Protein AF-A0A800DPK3-F1 (afdb_monomer_lite)

Foldseek 3Di:
DDDDPPLPAAEAEDEDDLVLVVCCVVVNVCVVVSVVVVVCAPPVNQDQDPSRHGYHYDYDPCSVVVVQLVVCVVVVPQAAEDPCQVSCPVGPRHYDYPVVVCVVDNDPPD

Sequence (110 aa):
MLSQHDTNNVVRRILIDVNIFMDVLERRAGWLESAAVVAFCEDGFTGVNHAGDVLHGFVSVLTPIIIYWLCAIACQADCIVTRNVGHFADSPVPAITPEDLLIEFGDRDL

pLDDT: mean 80.57, std 13.34, range [39.28, 95.5]

Radius of gyration: 20.57 Å; chains: 1; bounding box: 45×35×72 Å

Secondary structure (DSSP, 8-state):
--------PPEEEEEEPHHHHHHHHHT-TTHHHHHHHHHHHHTS--EEPTT-PEEEEEE-THHHHHHHHHHHHHTT-S-EE-S-GGGGTT-SS-EE-HHHHHHHHS-TT-

Structure (mmCIF, N/CA/C/O backbone):
data_AF-A0A800DPK3-F1
#
_entry.id   AF-A0A800DPK3-F1
#
loop_
_atom_site.group_PDB
_atom_site.id
_atom_site.type_symbol
_atom_site.label_atom_id
_atom_site.label_alt_id
_atom_site.label_comp_id
_atom_site.label_asym_id
_atom_site.label_entity_id
_atom_site.label_seq_id
_atom_site.pdbx_PDB_ins_code
_atom_site.Cartn_x
_atom_site.Cartn_y
_atom_site.Cartn_z
_atom_site.occupancy
_atom_site.B_iso_or_equiv
_atom_site.auth_seq_id
_atom_site.auth_comp_id
_atom_site.auth_asym_id
_atom_site.auth_atom_id
_atom_site.pdbx_PDB_model_num
ATOM 1 N N . MET A 1 1 ? 29.147 20.998 -39.380 1.00 44.41 1 MET A N 1
ATOM 2 C CA . MET A 1 1 ? 28.121 19.938 -39.368 1.00 44.41 1 MET A CA 1
ATOM 3 C C . MET A 1 1 ? 28.273 19.154 -38.073 1.00 44.41 1 MET A C 1
ATOM 5 O O . MET A 1 1 ? 29.051 18.219 -38.021 1.00 44.41 1 MET A O 1
ATOM 9 N N . LEU A 1 2 ? 27.601 19.609 -37.018 1.00 39.28 2 LEU A N 1
ATOM 10 C CA . LEU A 1 2 ? 27.289 18.833 -35.817 1.00 39.28 2 LEU A CA 1
ATOM 11 C C . LEU A 1 2 ? 25.860 19.259 -35.480 1.00 39.28 2 LEU A C 1
ATOM 13 O O . LEU A 1 2 ? 25.628 20.428 -35.171 1.00 39.28 2 LEU A O 1
ATOM 17 N N . SER A 1 3 ? 24.895 18.374 -35.726 1.00 45.22 3 SER A N 1
ATOM 18 C CA . SER A 1 3 ? 23.489 18.641 -35.440 1.00 45.22 3 SER A CA 1
ATOM 19 C C . SER A 1 3 ? 23.327 18.797 -33.936 1.00 45.22 3 SER A C 1
ATOM 21 O O . SER A 1 3 ? 23.735 17.920 -33.177 1.00 45.22 3 SER A O 1
ATOM 23 N N . GLN A 1 4 ? 22.731 19.909 -33.517 1.00 46.53 4 GLN A N 1
ATOM 24 C CA . GLN A 1 4 ? 22.199 20.039 -32.171 1.00 46.53 4 GLN A CA 1
ATOM 25 C C . GLN A 1 4 ? 21.143 18.941 -32.019 1.00 46.53 4 GLN A C 1
ATOM 27 O O . GLN A 1 4 ? 20.105 18.986 -32.678 1.00 46.53 4 GLN A O 1
ATOM 32 N N . HIS A 1 5 ? 21.454 17.898 -31.249 1.00 48.44 5 HIS A N 1
ATOM 33 C CA . HIS A 1 5 ? 20.435 16.970 -30.791 1.00 48.44 5 HIS A CA 1
ATOM 34 C C . HIS A 1 5 ? 19.551 17.762 -29.839 1.00 48.44 5 HIS A C 1
ATOM 36 O O . HIS A 1 5 ? 19.938 18.042 -28.709 1.00 48.44 5 HIS A O 1
ATOM 42 N N . ASP A 1 6 ? 18.393 18.167 -30.337 1.00 53.00 6 ASP A N 1
ATOM 43 C CA . ASP A 1 6 ? 17.292 18.664 -29.530 1.00 53.00 6 ASP A CA 1
ATOM 44 C C . ASP A 1 6 ? 16.795 17.477 -28.685 1.00 53.00 6 ASP A C 1
ATOM 46 O O . ASP A 1 6 ? 15.894 16.736 -29.079 1.00 53.00 6 ASP A O 1
ATOM 50 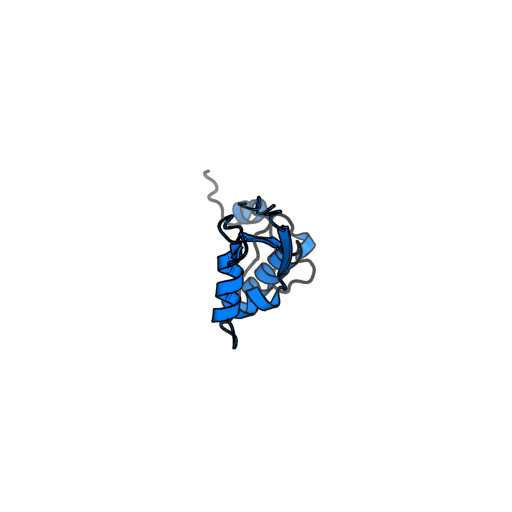N N . THR A 1 7 ? 17.481 17.180 -27.576 1.00 57.03 7 THR A N 1
ATOM 51 C CA . THR A 1 7 ? 17.074 16.137 -26.625 1.00 57.03 7 THR A CA 1
ATOM 52 C C . THR A 1 7 ? 15.915 16.684 -25.809 1.00 57.03 7 THR A C 1
ATOM 54 O O . THR A 1 7 ? 16.063 17.056 -24.643 1.00 57.03 7 THR A O 1
ATOM 57 N N . ASN A 1 8 ? 14.760 16.802 -26.455 1.00 61.66 8 ASN A N 1
ATOM 58 C CA . ASN A 1 8 ? 13.516 17.143 -25.792 1.00 61.66 8 ASN A CA 1
ATOM 59 C C . ASN A 1 8 ? 13.118 15.936 -24.941 1.00 61.66 8 ASN A C 1
ATOM 61 O O . ASN A 1 8 ? 12.498 14.990 -25.424 1.00 61.66 8 ASN A O 1
ATOM 65 N N . ASN A 1 9 ? 13.588 15.927 -23.698 1.00 68.00 9 ASN A N 1
ATOM 66 C CA . ASN A 1 9 ? 13.457 14.779 -22.822 1.00 68.00 9 ASN A CA 1
ATOM 67 C C . ASN A 1 9 ? 11.976 14.533 -22.512 1.00 68.00 9 ASN A C 1
ATOM 69 O O . ASN A 1 9 ? 11.309 15.414 -21.959 1.00 68.00 9 ASN A O 1
ATOM 73 N N . VAL A 1 10 ? 11.428 13.373 -22.890 1.00 80.38 10 VAL A N 1
ATOM 74 C CA . VAL A 1 10 ? 9.989 13.131 -22.740 1.00 80.38 10 VAL A CA 1
ATOM 75 C C . VAL A 1 10 ? 9.697 12.645 -21.327 1.00 80.38 10 VAL A C 1
ATOM 77 O O . VAL A 1 10 ? 10.248 11.649 -20.867 1.00 80.38 10 VAL A O 1
ATOM 80 N N . VAL A 1 11 ? 8.769 13.316 -20.641 1.00 82.06 11 VAL A N 1
ATOM 81 C CA . VAL A 1 11 ? 8.246 12.848 -19.351 1.00 82.06 11 VAL A CA 1
ATOM 82 C C . VAL A 1 11 ? 7.057 11.919 -19.587 1.00 82.06 11 VAL A C 1
ATOM 84 O O . VAL A 1 11 ? 6.015 12.332 -20.110 1.00 82.06 11 VAL A O 1
ATOM 87 N N . ARG A 1 12 ? 7.189 10.662 -19.166 1.00 84.25 12 ARG A N 1
ATOM 88 C CA . ARG A 1 12 ? 6.139 9.638 -19.182 1.00 84.25 12 ARG A CA 1
ATOM 89 C C . ARG A 1 12 ? 5.557 9.473 -17.781 1.00 84.25 12 ARG A C 1
ATOM 91 O O . ARG A 1 12 ? 6.270 9.537 -16.786 1.00 84.25 12 ARG A O 1
ATOM 98 N N . ARG A 1 13 ? 4.246 9.254 -17.700 1.00 85.12 13 ARG A N 1
ATOM 99 C CA . ARG A 1 13 ? 3.519 9.058 -16.439 1.00 85.12 13 ARG A CA 1
ATOM 100 C C . ARG A 1 13 ? 2.793 7.726 -16.492 1.00 85.12 13 ARG A C 1
ATOM 102 O O . ARG A 1 13 ? 2.074 7.485 -17.462 1.00 85.12 13 ARG A O 1
ATOM 109 N N . ILE A 1 14 ? 2.981 6.896 -15.474 1.00 86.06 14 ILE A N 1
ATOM 110 C CA . ILE A 1 14 ? 2.313 5.598 -15.350 1.00 86.06 14 ILE A CA 1
ATOM 111 C C . ILE A 1 14 ? 1.543 5.524 -14.037 1.00 86.06 14 ILE A C 1
ATOM 113 O O . ILE A 1 14 ? 1.964 6.071 -13.021 1.00 86.06 14 ILE A O 1
ATOM 117 N N . LEU A 1 15 ? 0.401 4.849 -14.082 1.00 86.94 15 LEU A N 1
ATOM 118 C CA . LEU A 1 15 ? -0.381 4.491 -12.906 1.00 86.94 15 LEU A CA 1
ATOM 119 C C . LEU A 1 15 ? -0.074 3.039 -12.564 1.00 86.94 15 LEU A C 1
ATOM 121 O O . LEU A 1 15 ? -0.187 2.168 -13.426 1.00 86.94 15 LEU A O 1
ATOM 125 N N . ILE A 1 16 ? 0.330 2.800 -11.323 1.00 87.62 16 ILE A N 1
ATOM 126 C CA . ILE A 1 16 ? 0.679 1.474 -10.825 1.00 87.62 16 ILE A CA 1
ATOM 127 C C . ILE A 1 16 ? -0.573 0.856 -10.204 1.00 87.62 16 ILE A C 1
ATOM 129 O O . ILE A 1 16 ? -1.168 1.419 -9.281 1.00 87.62 16 ILE A O 1
ATOM 133 N N . ASP A 1 17 ? -0.980 -0.293 -10.738 1.00 89.12 17 ASP A N 1
ATOM 134 C CA . ASP A 1 17 ? -2.110 -1.060 -10.219 1.00 89.12 17 ASP A CA 1
ATOM 135 C C . ASP A 1 17 ? -1.786 -1.670 -8.844 1.00 89.12 17 ASP A C 1
ATOM 137 O O . ASP A 1 17 ? -0.634 -1.980 -8.536 1.00 89.12 17 ASP A O 1
ATOM 141 N N . VAL A 1 18 ? -2.816 -1.890 -8.026 1.00 86.62 18 VAL A N 1
ATOM 142 C CA . VAL A 1 18 ? -2.689 -2.518 -6.705 1.00 86.62 18 VAL A CA 1
ATOM 143 C C . VAL A 1 18 ? -2.083 -3.917 -6.792 1.00 86.62 18 VAL A C 1
ATOM 145 O O . VAL A 1 18 ? -1.310 -4.295 -5.917 1.00 86.62 18 VAL A O 1
ATOM 148 N N . ASN A 1 19 ? -2.354 -4.663 -7.868 1.00 88.62 19 ASN A N 1
ATOM 149 C CA . ASN A 1 19 ? -1.830 -6.019 -8.034 1.00 88.62 19 ASN A CA 1
ATOM 150 C C . ASN A 1 19 ? -0.298 -6.075 -8.081 1.00 88.62 19 ASN A C 1
ATOM 152 O O . ASN A 1 19 ? 0.264 -7.030 -7.562 1.00 88.62 19 ASN A O 1
ATOM 156 N N . ILE A 1 20 ? 0.376 -5.035 -8.588 1.00 91.56 20 ILE A N 1
ATOM 157 C CA . ILE A 1 20 ? 1.846 -4.954 -8.578 1.00 91.56 20 ILE A CA 1
ATOM 158 C C . ILE A 1 20 ? 2.371 -4.959 -7.138 1.00 91.56 20 ILE A C 1
ATOM 160 O O . ILE A 1 20 ? 3.305 -5.686 -6.813 1.00 91.56 20 ILE A O 1
ATOM 164 N N . PHE A 1 21 ? 1.734 -4.204 -6.242 1.00 88.44 21 PHE A N 1
ATOM 165 C CA . PHE A 1 21 ? 2.091 -4.215 -4.823 1.00 88.44 21 PHE A CA 1
ATOM 166 C C . PHE A 1 21 ? 1.735 -5.549 -4.165 1.00 88.44 21 PHE A C 1
ATOM 168 O O . PHE A 1 21 ? 2.524 -6.071 -3.380 1.00 88.44 21 PHE A O 1
ATOM 175 N N . MET A 1 22 ? 0.582 -6.130 -4.511 1.00 87.19 22 MET A N 1
ATOM 176 C CA . MET A 1 22 ? 0.177 -7.430 -3.974 1.00 87.19 22 MET A CA 1
ATOM 177 C C . MET A 1 22 ? 1.124 -8.555 -4.386 1.00 87.19 22 MET A C 1
ATOM 179 O O . MET A 1 22 ? 1.414 -9.422 -3.566 1.00 87.19 22 MET A O 1
ATOM 183 N N . ASP A 1 23 ? 1.650 -8.534 -5.612 1.00 91.69 23 ASP A N 1
ATOM 184 C CA . ASP A 1 23 ? 2.642 -9.511 -6.053 1.00 91.69 23 ASP A CA 1
ATOM 185 C C . ASP A 1 23 ? 3.879 -9.474 -5.156 1.00 91.69 23 ASP A C 1
ATOM 187 O O . ASP A 1 23 ? 4.350 -10.528 -4.733 1.00 91.69 23 ASP A O 1
ATOM 191 N N . VAL A 1 24 ? 4.368 -8.274 -4.820 1.00 89.81 24 VAL A N 1
ATOM 192 C CA . VAL A 1 24 ? 5.528 -8.076 -3.936 1.00 89.81 24 VAL A CA 1
ATOM 193 C C . VAL A 1 24 ? 5.226 -8.534 -2.511 1.00 89.81 24 VAL A C 1
ATOM 195 O O . VAL A 1 24 ? 6.003 -9.300 -1.940 1.00 89.81 24 VAL A O 1
ATOM 198 N N . LEU A 1 25 ? 4.096 -8.097 -1.948 1.00 85.94 25 LEU A N 1
ATOM 199 C CA . LEU A 1 25 ? 3.710 -8.390 -0.564 1.00 85.94 25 LEU A CA 1
ATOM 200 C C . LEU A 1 25 ? 3.447 -9.884 -0.336 1.00 85.94 25 LEU A C 1
ATOM 202 O O . LEU A 1 25 ? 3.874 -10.440 0.675 1.00 85.94 25 LEU A O 1
ATOM 206 N N . GLU A 1 26 ? 2.780 -10.547 -1.281 1.00 85.94 26 GLU A N 1
ATOM 207 C CA . GLU A 1 26 ? 2.401 -11.962 -1.174 1.00 85.94 26 GLU A CA 1
ATOM 208 C C . GLU A 1 26 ? 3.375 -12.915 -1.885 1.00 85.94 26 GLU A C 1
ATOM 210 O O . GLU A 1 26 ? 3.195 -14.132 -1.838 1.00 85.94 26 GLU A O 1
ATOM 215 N N . ARG A 1 27 ? 4.416 -12.389 -2.543 1.00 90.00 27 ARG A N 1
ATOM 216 C CA . ARG A 1 27 ? 5.401 -13.156 -3.332 1.00 90.00 27 ARG A CA 1
ATOM 217 C C . ARG A 1 27 ? 4.747 -14.030 -4.415 1.00 90.00 27 ARG A C 1
ATOM 219 O O . ARG A 1 27 ? 5.117 -15.194 -4.593 1.00 90.00 27 ARG A O 1
ATOM 226 N N . ARG A 1 28 ? 3.772 -13.472 -5.145 1.00 91.56 28 ARG A N 1
ATOM 227 C CA . ARG A 1 28 ? 3.075 -14.145 -6.265 1.00 91.56 28 ARG A CA 1
ATOM 228 C C . ARG A 1 28 ? 4.027 -14.398 -7.444 1.00 91.56 28 ARG A C 1
ATOM 230 O O . ARG A 1 28 ? 5.141 -13.883 -7.492 1.00 91.56 28 ARG A O 1
ATOM 237 N N . ALA A 1 29 ? 3.617 -15.200 -8.426 1.00 95.50 29 ALA A N 1
ATOM 238 C CA . ALA A 1 29 ? 4.425 -15.386 -9.634 1.00 95.50 29 ALA A CA 1
ATOM 239 C C . ALA A 1 29 ? 4.637 -14.031 -10.344 1.00 95.50 29 ALA A C 1
ATOM 241 O O . ALA A 1 29 ? 3.663 -13.339 -10.614 1.00 95.50 29 ALA A O 1
ATOM 242 N N . GLY A 1 30 ? 5.890 -13.657 -10.631 1.00 92.44 30 GLY A N 1
ATOM 243 C CA . GLY A 1 30 ? 6.232 -12.335 -11.183 1.00 92.44 30 GLY A CA 1
ATOM 244 C C . GLY A 1 30 ? 6.567 -11.254 -10.141 1.00 92.44 30 GLY A C 1
ATOM 245 O O . GLY A 1 30 ? 6.742 -10.088 -10.488 1.00 92.44 30 GLY A O 1
ATOM 246 N N . TRP A 1 31 ? 6.662 -11.607 -8.851 1.00 94.75 31 TRP A N 1
ATOM 247 C CA . TRP A 1 31 ? 6.905 -10.625 -7.786 1.00 94.75 31 TRP A CA 1
ATOM 248 C C . TRP A 1 31 ? 8.249 -9.893 -7.885 1.00 94.75 31 TRP A C 1
ATOM 250 O O . TRP A 1 31 ? 8.358 -8.781 -7.379 1.00 94.75 31 TRP A O 1
ATOM 260 N N . LEU A 1 32 ? 9.270 -10.485 -8.517 1.00 94.44 32 LEU A N 1
ATOM 261 C CA . LEU A 1 32 ? 10.575 -9.836 -8.703 1.00 94.44 32 LEU A CA 1
ATOM 262 C C . LEU A 1 32 ? 10.484 -8.700 -9.724 1.00 94.44 32 LEU A C 1
ATOM 264 O O . LEU A 1 32 ? 11.051 -7.630 -9.515 1.00 94.44 32 LEU A O 1
ATOM 268 N N . GLU A 1 33 ? 9.740 -8.918 -10.803 1.00 94.75 33 GLU A N 1
ATOM 269 C CA . GLU A 1 33 ? 9.443 -7.920 -11.822 1.00 94.75 33 GLU A CA 1
ATOM 270 C C . GLU A 1 33 ? 8.585 -6.795 -11.234 1.00 94.75 33 GLU A C 1
ATOM 272 O O . GLU A 1 33 ? 8.906 -5.618 -11.411 1.00 94.75 33 GLU A O 1
ATOM 277 N N . SER A 1 34 ? 7.553 -7.142 -10.461 1.00 93.12 34 SER A N 1
ATOM 278 C CA . SER A 1 34 ? 6.733 -6.165 -9.737 1.00 93.12 34 SER A CA 1
ATOM 279 C C . SER A 1 34 ? 7.556 -5.370 -8.710 1.00 93.12 34 SER A C 1
ATOM 281 O O . SER A 1 34 ? 7.428 -4.148 -8.638 1.00 93.12 34 SER A O 1
ATOM 283 N N . ALA A 1 35 ? 8.478 -6.014 -7.983 1.00 88.50 35 ALA A N 1
ATOM 284 C CA . ALA A 1 35 ? 9.391 -5.340 -7.056 1.00 88.50 35 ALA A CA 1
ATOM 285 C C . ALA A 1 35 ? 10.342 -4.384 -7.785 1.00 88.5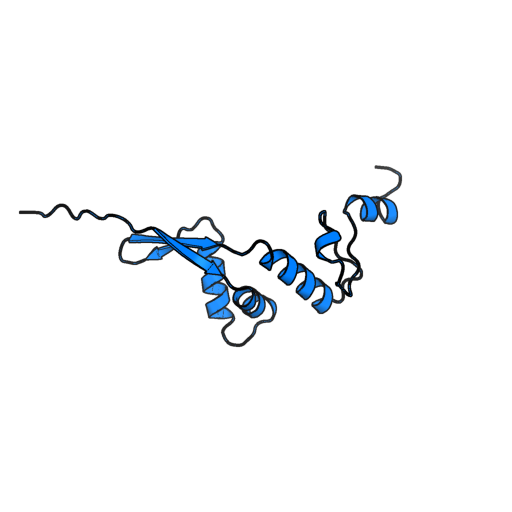0 35 ALA A C 1
ATOM 287 O O . ALA A 1 35 ? 10.582 -3.279 -7.305 1.00 88.50 35 ALA A O 1
ATOM 288 N N . ALA A 1 36 ? 10.841 -4.771 -8.962 1.00 88.44 36 ALA A N 1
ATOM 289 C CA . ALA A 1 36 ? 11.667 -3.899 -9.788 1.00 88.44 36 ALA A CA 1
ATOM 290 C C . ALA A 1 36 ? 10.893 -2.652 -10.250 1.00 88.44 36 ALA A C 1
ATOM 292 O O . ALA A 1 36 ? 11.450 -1.558 -10.225 1.00 88.44 36 ALA A O 1
ATOM 293 N N . VAL A 1 37 ? 9.611 -2.788 -10.615 1.00 87.44 37 VAL A N 1
ATOM 294 C CA . VAL A 1 37 ? 8.740 -1.649 -10.971 1.00 87.44 37 VAL A CA 1
ATOM 295 C C . VAL A 1 37 ? 8.525 -0.706 -9.782 1.00 87.44 37 VAL A C 1
ATOM 297 O O . VAL A 1 37 ? 8.592 0.511 -9.960 1.00 87.44 37 VAL A O 1
ATOM 300 N N . VAL A 1 38 ? 8.294 -1.246 -8.580 1.00 85.69 38 VAL A N 1
ATOM 301 C CA . VAL A 1 38 ? 8.118 -0.445 -7.353 1.00 85.69 38 VAL A CA 1
ATOM 302 C C . VAL A 1 38 ? 9.413 0.282 -6.985 1.00 85.69 38 VAL A C 1
ATOM 304 O O . VAL A 1 38 ? 9.398 1.504 -6.846 1.00 85.69 38 VAL A O 1
ATOM 307 N N . ALA A 1 39 ? 10.541 -0.433 -6.937 1.00 81.56 39 ALA A N 1
ATOM 308 C CA . ALA A 1 39 ? 11.850 0.141 -6.621 1.00 81.56 39 ALA A CA 1
ATOM 309 C C . ALA A 1 39 ? 12.260 1.239 -7.616 1.00 81.56 39 ALA A C 1
ATOM 311 O O . ALA A 1 39 ? 12.863 2.240 -7.239 1.00 81.56 39 ALA A O 1
ATOM 312 N N . PHE A 1 40 ? 11.878 1.093 -8.889 1.00 76.25 40 PHE A N 1
ATOM 313 C CA . PHE A 1 40 ? 12.107 2.114 -9.912 1.00 76.25 40 PHE A CA 1
ATOM 314 C C . PHE A 1 40 ? 11.361 3.431 -9.638 1.00 76.25 40 PHE A C 1
ATOM 316 O O . PHE A 1 40 ? 11.706 4.447 -10.231 1.00 76.25 40 PHE A O 1
ATOM 323 N N . CYS A 1 41 ? 10.347 3.430 -8.766 1.00 73.25 41 CYS A N 1
ATOM 324 C CA . CYS A 1 41 ? 9.507 4.590 -8.464 1.00 73.25 41 CYS A CA 1
ATOM 325 C C . CYS A 1 41 ? 9.695 5.160 -7.040 1.00 73.25 41 CYS A C 1
ATOM 327 O O . CYS A 1 41 ? 9.224 6.269 -6.793 1.00 73.25 41 CYS A O 1
ATOM 329 N N . GLU A 1 42 ? 10.338 4.440 -6.109 1.00 67.38 42 GLU A N 1
ATOM 330 C CA . GLU A 1 42 ? 10.361 4.778 -4.669 1.00 67.38 42 GLU A CA 1
ATOM 331 C C . GLU A 1 42 ? 11.246 5.983 -4.293 1.00 67.38 42 GLU A C 1
ATOM 333 O O . GLU A 1 42 ? 10.863 6.766 -3.427 1.00 67.38 42 GLU A O 1
ATOM 338 N N . ASP A 1 43 ? 12.383 6.204 -4.956 1.00 51.91 43 ASP A N 1
ATOM 339 C CA . ASP A 1 43 ? 13.433 7.092 -4.410 1.00 51.91 43 ASP A CA 1
ATOM 340 C C . ASP A 1 43 ? 13.438 8.538 -4.943 1.00 51.91 43 ASP A C 1
ATOM 342 O O . ASP A 1 43 ? 14.438 9.253 -4.855 1.00 51.91 43 ASP A O 1
ATOM 346 N N . GLY A 1 44 ? 12.365 8.992 -5.599 1.00 52.53 44 GLY A N 1
ATOM 347 C CA . GLY A 1 44 ? 12.477 10.174 -6.470 1.00 52.53 44 GLY A CA 1
ATOM 348 C C . GLY A 1 44 ? 13.454 9.933 -7.634 1.00 52.53 44 GLY A C 1
ATOM 349 O O . GLY A 1 44 ? 13.838 10.865 -8.343 1.00 52.53 44 GLY A O 1
ATOM 350 N N . PHE A 1 45 ? 13.825 8.665 -7.843 1.00 52.44 45 PHE A N 1
ATOM 351 C CA . PHE A 1 45 ? 14.510 8.158 -9.011 1.00 52.44 45 PHE A CA 1
ATOM 352 C C . PHE A 1 45 ? 13.500 8.208 -10.151 1.00 52.44 45 PHE A C 1
ATOM 354 O O . PHE A 1 45 ? 12.784 7.260 -10.449 1.00 52.44 45 PHE A O 1
ATOM 361 N N . THR A 1 46 ? 13.389 9.375 -10.776 1.00 55.66 46 THR A N 1
ATOM 362 C CA . THR A 1 46 ? 12.869 9.467 -12.131 1.00 55.66 46 THR A CA 1
ATOM 363 C C . THR A 1 46 ? 13.684 8.518 -12.977 1.00 55.66 46 THR A C 1
ATOM 365 O O . THR A 1 46 ? 14.843 8.788 -13.293 1.00 55.66 46 THR A O 1
ATOM 368 N N . GLY A 1 47 ? 13.104 7.368 -13.271 1.00 61.88 47 GLY A N 1
ATOM 369 C CA . GLY A 1 47 ? 13.792 6.371 -14.040 1.00 61.88 47 GLY A CA 1
ATOM 370 C C . GLY A 1 47 ? 14.028 6.885 -15.448 1.00 61.88 47 GLY A C 1
ATOM 371 O O . GLY A 1 47 ? 13.086 7.303 -16.123 1.00 61.88 47 GLY A O 1
ATOM 372 N N . VAL A 1 48 ? 15.294 6.894 -15.853 1.00 68.88 48 VAL A N 1
ATOM 373 C CA . VAL A 1 48 ? 15.724 7.391 -17.154 1.00 68.88 48 VAL A CA 1
ATOM 374 C C . VAL A 1 48 ? 15.986 6.209 -18.075 1.00 68.88 48 VAL A C 1
ATOM 376 O O . VAL A 1 48 ? 16.771 5.320 -17.739 1.00 68.88 48 VAL A O 1
ATOM 379 N N . ASN A 1 49 ? 15.325 6.167 -19.231 1.00 76.81 49 ASN A N 1
ATOM 380 C CA . ASN A 1 49 ? 15.644 5.158 -20.242 1.00 76.81 49 ASN A CA 1
ATOM 381 C C . ASN A 1 49 ? 16.935 5.529 -21.007 1.00 76.81 49 ASN A C 1
ATOM 383 O O . ASN A 1 49 ? 17.470 6.626 -20.875 1.00 76.81 49 ASN A O 1
ATOM 387 N N . HIS A 1 50 ? 17.430 4.631 -21.865 1.00 77.44 50 HIS A N 1
ATOM 388 C CA . HIS A 1 50 ? 18.631 4.871 -22.684 1.00 77.44 50 HIS A CA 1
ATOM 389 C C . HIS A 1 50 ? 18.532 6.097 -23.614 1.00 77.44 50 HIS A C 1
ATOM 391 O O . HIS A 1 50 ? 19.557 6.587 -24.081 1.00 77.44 50 HIS A O 1
ATOM 397 N N . ALA A 1 51 ? 17.316 6.573 -23.899 1.00 79.00 51 ALA A N 1
ATOM 398 C CA . ALA A 1 51 ? 17.057 7.761 -24.706 1.00 79.00 51 ALA A CA 1
ATOM 399 C C . ALA A 1 51 ? 16.987 9.057 -23.873 1.00 79.00 51 ALA A C 1
ATOM 401 O O . ALA A 1 51 ? 16.884 10.134 -24.453 1.00 79.00 51 ALA A O 1
ATOM 402 N N . GLY A 1 52 ? 17.069 8.962 -22.542 1.00 77.06 52 GLY A N 1
ATOM 403 C CA . GLY A 1 52 ? 16.961 10.088 -21.618 1.00 77.06 52 GLY A CA 1
ATOM 404 C C . GLY A 1 52 ? 15.578 10.251 -20.978 1.00 77.06 52 GLY A C 1
ATOM 405 O O . GLY A 1 52 ? 15.482 10.942 -19.963 1.00 77.06 52 GLY A O 1
ATOM 406 N N . ASP A 1 53 ? 14.529 9.607 -21.503 1.00 81.44 53 ASP A N 1
ATOM 407 C CA . ASP A 1 53 ? 13.146 9.860 -21.080 1.00 81.44 53 ASP A CA 1
ATOM 408 C C . ASP A 1 53 ? 12.940 9.556 -19.603 1.00 81.44 53 ASP A C 1
ATOM 410 O O . ASP A 1 53 ? 13.375 8.519 -19.103 1.00 81.44 53 ASP A O 1
ATOM 414 N N . VAL A 1 54 ? 12.187 10.427 -18.944 1.00 80.88 54 VAL A N 1
ATOM 415 C CA . VAL A 1 54 ? 11.920 10.383 -17.510 1.00 80.88 54 VAL A CA 1
ATOM 416 C C . VAL A 1 54 ? 10.578 9.703 -17.249 1.00 80.88 54 VAL A C 1
ATOM 418 O O . VAL A 1 54 ? 9.553 10.117 -17.794 1.00 80.88 54 VAL A O 1
ATOM 421 N N . LEU A 1 55 ? 10.556 8.692 -16.382 1.00 81.12 55 LEU A N 1
ATOM 422 C CA . LEU A 1 55 ? 9.332 8.019 -15.945 1.00 81.12 55 LEU A CA 1
ATOM 423 C C . LEU A 1 55 ? 8.914 8.464 -14.540 1.00 81.12 55 LEU A C 1
ATOM 425 O O . LEU A 1 55 ? 9.712 8.434 -13.608 1.00 81.12 55 LEU A O 1
ATOM 429 N N . HIS A 1 56 ? 7.648 8.850 -14.390 1.00 81.88 56 HIS A N 1
ATOM 430 C CA . HIS A 1 56 ? 7.020 9.146 -13.102 1.00 81.88 56 HIS A CA 1
ATOM 431 C C . HIS A 1 56 ? 5.962 8.082 -12.787 1.00 81.88 56 HIS A C 1
ATOM 433 O O . HIS A 1 56 ? 5.004 7.911 -13.553 1.00 81.88 56 HIS A O 1
ATOM 439 N N . GLY A 1 57 ? 6.126 7.402 -11.652 1.00 81.88 57 GLY A N 1
ATOM 440 C CA . GLY A 1 57 ? 5.149 6.468 -11.102 1.00 81.88 57 GLY A CA 1
ATOM 441 C C . GLY A 1 57 ? 4.128 7.166 -10.209 1.00 81.88 57 GLY A C 1
ATOM 442 O O . GLY A 1 57 ? 4.484 7.997 -9.377 1.00 81.88 57 GLY A O 1
ATOM 443 N N . PHE A 1 58 ? 2.854 6.822 -10.377 1.00 82.62 58 PHE A N 1
ATOM 444 C CA . PHE A 1 58 ? 1.762 7.280 -9.524 1.00 82.62 58 PHE A CA 1
ATOM 445 C C . PHE A 1 58 ? 0.970 6.083 -9.015 1.00 82.62 58 PHE A C 1
ATOM 447 O O . PHE A 1 58 ? 0.742 5.121 -9.746 1.00 82.62 58 PHE A O 1
ATOM 454 N N . VAL A 1 59 ? 0.482 6.181 -7.784 1.00 84.38 59 VAL A N 1
ATOM 455 C CA . VAL A 1 59 ? -0.501 5.250 -7.224 1.00 84.38 59 VAL A CA 1
ATOM 456 C C . VAL A 1 59 ? -1.831 5.965 -7.046 1.00 84.38 59 VAL A C 1
ATOM 458 O O . VAL A 1 59 ? -1.872 7.164 -6.763 1.00 84.38 59 VAL A O 1
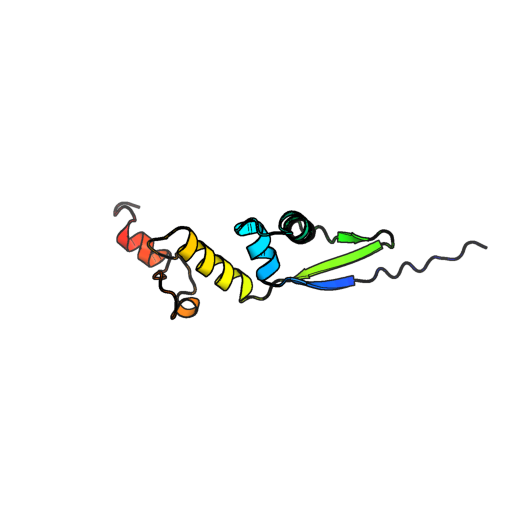ATOM 461 N N . SER A 1 60 ? -2.931 5.233 -7.211 1.00 82.00 60 SER A N 1
ATOM 462 C CA . SER A 1 60 ? -4.240 5.753 -6.821 1.00 82.00 60 SER A CA 1
ATOM 463 C C . SER A 1 60 ? -4.282 5.950 -5.306 1.00 82.00 60 SER A C 1
ATOM 465 O O . SER A 1 60 ? -3.722 5.153 -4.559 1.00 82.00 60 SER A O 1
ATOM 467 N N . VAL A 1 61 ? -5.008 6.966 -4.837 1.00 79.31 61 VAL A N 1
ATOM 468 C CA . VAL A 1 61 ? -5.233 7.209 -3.399 1.00 79.31 61 VAL A CA 1
ATOM 469 C C . VAL A 1 61 ? -5.912 6.011 -2.721 1.00 79.31 61 VAL A C 1
ATOM 471 O O . VAL A 1 61 ? -5.713 5.772 -1.533 1.00 79.31 61 VAL A O 1
ATOM 474 N N . LEU A 1 62 ? -6.671 5.218 -3.483 1.00 79.38 62 LEU A N 1
ATOM 475 C CA . LEU A 1 62 ? -7.296 3.992 -2.987 1.00 79.38 62 LEU A CA 1
ATOM 476 C C . LEU A 1 62 ? -6.295 2.846 -2.792 1.00 79.38 62 LEU A C 1
ATOM 478 O O . LEU A 1 62 ? -6.538 1.971 -1.968 1.00 79.38 62 LEU A O 1
ATOM 482 N N . THR A 1 63 ? -5.169 2.842 -3.508 1.00 83.56 63 THR A N 1
ATOM 483 C CA . THR A 1 63 ? -4.198 1.740 -3.472 1.00 83.56 63 THR A CA 1
ATOM 484 C C . THR A 1 63 ? -3.600 1.542 -2.072 1.00 83.56 63 THR A C 1
ATOM 486 O O . THR A 1 63 ? -3.679 0.419 -1.577 1.00 83.56 63 THR A O 1
ATOM 489 N N . PRO A 1 64 ? -3.096 2.578 -1.363 1.00 77.06 64 PRO A N 1
ATOM 490 C CA . PRO A 1 64 ? -2.672 2.432 0.029 1.00 77.06 64 PRO A CA 1
ATOM 491 C C . PRO A 1 64 ? -3.785 1.914 0.944 1.00 77.06 64 PRO A C 1
ATOM 493 O O . PRO A 1 64 ? -3.524 1.053 1.772 1.00 77.06 64 PRO A O 1
ATOM 496 N N . ILE A 1 65 ? -5.028 2.378 0.775 1.00 79.44 65 ILE A N 1
ATOM 497 C CA . ILE A 1 65 ? -6.168 1.924 1.592 1.00 79.44 65 ILE A CA 1
ATOM 498 C C . ILE A 1 65 ? -6.381 0.415 1.412 1.00 79.44 65 ILE A C 1
ATOM 500 O O . ILE A 1 65 ? -6.475 -0.313 2.399 1.00 79.44 65 ILE A O 1
ATOM 504 N N . ILE A 1 66 ? -6.392 -0.058 0.161 1.00 79.38 66 ILE A N 1
ATOM 505 C CA . ILE A 1 66 ? -6.566 -1.478 -0.171 1.00 79.38 66 ILE A CA 1
ATOM 506 C C . ILE A 1 66 ? -5.394 -2.312 0.361 1.00 79.38 66 ILE A C 1
ATOM 508 O O . ILE A 1 66 ? -5.623 -3.369 0.941 1.00 79.38 66 ILE A O 1
ATOM 512 N N . ILE A 1 67 ? -4.153 -1.837 0.218 1.00 82.38 67 ILE A N 1
ATOM 513 C CA . ILE A 1 67 ? -2.963 -2.533 0.730 1.00 82.38 67 ILE A CA 1
ATOM 514 C C . ILE A 1 67 ? -3.014 -2.652 2.257 1.00 82.38 67 ILE A C 1
ATOM 516 O O . ILE A 1 67 ? -2.831 -3.745 2.785 1.00 82.38 67 ILE A O 1
ATOM 520 N N . TYR A 1 68 ? -3.301 -1.559 2.972 1.00 79.94 68 TYR A N 1
ATOM 521 C CA . TYR A 1 68 ? -3.434 -1.576 4.434 1.00 79.94 68 TYR A CA 1
ATOM 522 C C . TYR A 1 68 ? -4.512 -2.562 4.891 1.00 79.94 68 TYR A C 1
ATOM 524 O O . TYR A 1 68 ? -4.281 -3.346 5.811 1.00 79.94 68 TYR A O 1
ATOM 532 N N . TRP A 1 69 ? -5.669 -2.540 4.229 1.00 80.00 69 TRP A N 1
ATOM 533 C CA . TRP A 1 69 ? -6.775 -3.447 4.511 1.00 80.00 69 TRP A CA 1
ATOM 534 C C . TRP A 1 69 ? -6.395 -4.920 4.291 1.00 80.00 69 TRP A C 1
ATOM 536 O O . TRP A 1 69 ? -6.608 -5.749 5.176 1.00 80.00 69 TRP A O 1
ATOM 546 N N . LEU A 1 70 ? -5.773 -5.244 3.152 1.00 82.50 70 LEU A N 1
ATOM 547 C CA . LEU A 1 70 ? -5.331 -6.607 2.840 1.00 82.50 70 LEU A CA 1
ATOM 548 C C . LEU A 1 70 ? -4.257 -7.096 3.819 1.00 82.50 70 LEU A C 1
ATOM 550 O O . LEU A 1 70 ? -4.347 -8.225 4.302 1.00 82.50 70 LEU A O 1
ATOM 554 N N . CYS A 1 71 ? -3.290 -6.245 4.172 1.00 82.81 71 CYS A N 1
ATOM 555 C CA . CYS A 1 71 ? -2.271 -6.566 5.170 1.00 82.81 71 CYS A CA 1
ATOM 556 C C . CYS A 1 71 ? -2.884 -6.863 6.542 1.00 82.81 71 CYS A C 1
ATOM 558 O O . CYS A 1 71 ? -2.490 -7.843 7.166 1.00 82.81 71 CYS A O 1
ATOM 560 N N . ALA A 1 72 ? -3.860 -6.067 6.991 1.00 83.81 72 ALA A N 1
ATOM 561 C CA . ALA A 1 72 ? -4.525 -6.267 8.277 1.00 83.81 72 ALA A CA 1
ATOM 562 C C . ALA A 1 72 ? -5.239 -7.625 8.361 1.00 83.81 72 ALA A C 1
ATOM 564 O O . ALA A 1 72 ? -5.136 -8.319 9.371 1.00 83.81 72 ALA A O 1
ATOM 565 N N . ILE A 1 73 ? -5.912 -8.039 7.282 1.00 81.75 73 ILE A N 1
ATOM 566 C CA . ILE A 1 73 ? -6.527 -9.370 7.193 1.00 81.75 73 ILE A CA 1
ATOM 567 C C . ILE A 1 73 ? -5.447 -10.458 7.194 1.00 81.75 73 ILE A C 1
ATOM 569 O O . ILE A 1 73 ? -5.549 -11.427 7.946 1.00 81.75 73 ILE A O 1
ATOM 573 N N . ALA A 1 74 ? -4.409 -10.303 6.367 1.00 82.62 74 ALA A N 1
ATOM 574 C CA . ALA A 1 74 ? -3.369 -11.313 6.189 1.00 82.62 74 ALA A CA 1
ATOM 575 C C . ALA A 1 74 ? -2.549 -11.563 7.465 1.00 82.62 74 ALA A C 1
ATOM 577 O O . ALA A 1 74 ? -2.194 -12.708 7.742 1.00 82.62 74 ALA A O 1
ATOM 578 N N . CYS A 1 75 ? -2.268 -10.521 8.253 1.00 85.50 75 CYS A N 1
ATOM 579 C CA . CYS A 1 75 ? -1.570 -10.656 9.532 1.00 85.50 75 CYS A CA 1
ATOM 580 C C . CYS A 1 75 ? -2.502 -10.925 10.721 1.00 85.50 75 CYS A C 1
ATOM 582 O O . CYS A 1 75 ? -2.009 -11.052 11.839 1.00 85.50 75 CYS A O 1
ATOM 584 N N . GLN A 1 76 ? -3.816 -11.031 10.484 1.00 89.19 76 GLN A N 1
ATOM 585 C CA . GLN A 1 76 ? -4.833 -11.203 11.524 1.00 89.19 76 GLN A CA 1
ATOM 586 C C . GLN A 1 76 ? -4.755 -10.108 12.598 1.00 89.19 76 GLN A C 1
ATOM 588 O O . GLN A 1 76 ? -4.849 -10.395 13.788 1.00 89.19 76 GLN A O 1
ATOM 593 N N . ALA A 1 77 ? -4.545 -8.860 12.175 1.00 88.50 77 ALA A N 1
ATOM 594 C CA . ALA A 1 77 ? -4.487 -7.729 13.089 1.00 88.50 77 ALA A CA 1
ATOM 595 C C . ALA A 1 77 ? -5.788 -7.607 13.894 1.00 88.50 77 ALA A C 1
ATOM 597 O O . ALA A 1 77 ? -6.881 -7.724 13.337 1.00 88.50 77 ALA A O 1
ATOM 598 N N . ASP A 1 78 ? -5.664 -7.291 15.183 1.00 92.06 78 ASP A N 1
ATOM 599 C CA . ASP A 1 78 ? -6.820 -7.008 16.038 1.00 92.06 78 ASP A CA 1
ATOM 600 C C . ASP A 1 78 ? -7.503 -5.682 15.656 1.00 92.06 78 ASP A C 1
ATOM 602 O O . ASP A 1 78 ? -8.717 -5.549 15.794 1.00 92.06 78 ASP A O 1
ATOM 606 N N . CYS A 1 79 ? -6.743 -4.701 15.146 1.00 91.19 79 CYS A N 1
ATOM 607 C CA . CYS A 1 79 ? -7.272 -3.439 14.624 1.00 91.19 79 CYS A CA 1
ATOM 608 C C . CYS A 1 79 ? -6.344 -2.768 13.590 1.00 91.19 79 CYS A C 1
ATOM 610 O O . CYS A 1 79 ? -5.143 -3.035 13.522 1.00 91.19 79 CYS A O 1
ATOM 612 N N . ILE A 1 80 ? -6.910 -1.859 12.791 1.00 91.56 80 ILE A N 1
ATOM 613 C CA . ILE A 1 80 ? -6.200 -0.925 11.907 1.00 91.56 80 ILE A CA 1
ATOM 614 C C . ILE A 1 80 ? -6.135 0.439 12.600 1.00 91.56 80 ILE A C 1
ATOM 616 O O . ILE A 1 80 ? -7.167 1.015 12.931 1.00 91.56 80 ILE A O 1
ATOM 620 N N . VAL A 1 81 ? -4.941 1.012 12.747 1.00 91.50 81 VAL A N 1
ATOM 621 C CA . VAL A 1 81 ? -4.772 2.372 13.286 1.00 91.50 81 VAL A CA 1
ATOM 622 C C . VAL A 1 81 ? -4.670 3.368 12.130 1.00 91.50 81 VAL A C 1
ATOM 624 O O . VAL A 1 81 ? -3.749 3.295 11.315 1.00 91.50 81 V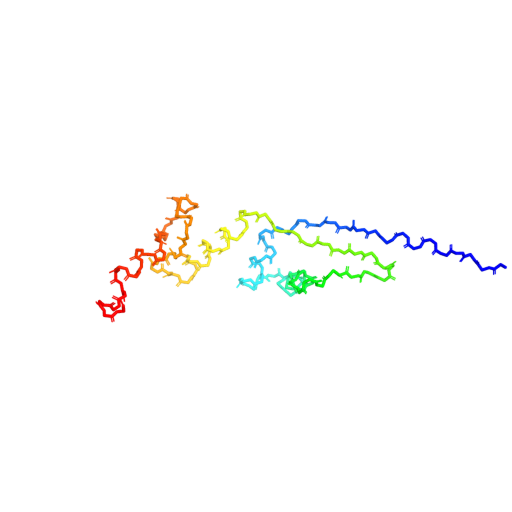AL A O 1
ATOM 627 N N . THR A 1 82 ? -5.620 4.299 12.026 1.00 90.69 82 THR A N 1
ATOM 628 C CA . THR A 1 82 ? -5.717 5.244 10.900 1.00 90.69 82 THR A CA 1
ATOM 629 C C . THR A 1 82 ? -6.431 6.535 11.287 1.00 90.69 82 THR A C 1
ATOM 631 O O . THR A 1 82 ? -7.343 6.539 12.102 1.00 90.69 82 T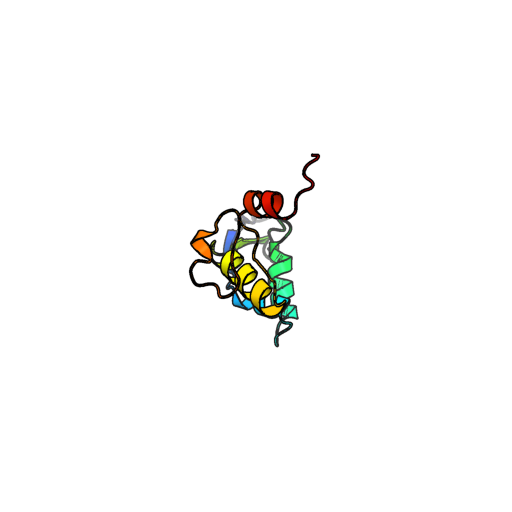HR A O 1
ATOM 634 N N . ARG A 1 83 ? -6.083 7.657 10.647 1.00 90.06 83 ARG A N 1
ATOM 635 C CA . ARG A 1 83 ? -6.841 8.918 10.793 1.00 90.06 83 ARG A CA 1
ATOM 636 C C . ARG A 1 83 ? -8.131 8.951 9.966 1.00 90.06 83 ARG A C 1
ATOM 638 O O . ARG A 1 83 ? -8.971 9.815 10.179 1.00 90.06 83 ARG A O 1
ATOM 645 N N . ASN A 1 84 ? -8.290 8.021 9.022 1.00 90.25 84 ASN A N 1
ATOM 646 C CA . ASN A 1 84 ? -9.390 8.000 8.058 1.00 90.25 84 ASN A CA 1
ATOM 647 C C . ASN A 1 84 ? -10.281 6.770 8.271 1.00 90.25 84 ASN A C 1
ATOM 649 O O . ASN A 1 84 ? -10.454 5.964 7.358 1.00 90.25 84 ASN A O 1
ATOM 653 N N . VAL A 1 85 ? -10.830 6.610 9.477 1.00 90.88 85 VAL A N 1
ATOM 654 C CA . VAL A 1 85 ? -11.629 5.431 9.872 1.00 90.88 85 VAL A CA 1
ATOM 655 C C . VAL A 1 85 ? -12.746 5.118 8.865 1.00 90.88 85 VAL A C 1
ATOM 657 O O . VAL A 1 85 ? -12.957 3.960 8.519 1.00 90.88 85 VAL A O 1
ATOM 660 N N . GLY A 1 86 ? -13.391 6.145 8.298 1.00 88.12 86 GLY A N 1
ATOM 661 C CA . GLY A 1 86 ? -14.465 5.981 7.310 1.00 88.12 86 GLY A CA 1
ATOM 662 C C . GLY A 1 86 ? -14.071 5.238 6.024 1.00 88.12 86 GLY A C 1
ATOM 663 O O . GLY A 1 86 ? -14.943 4.680 5.367 1.00 88.12 86 GLY A O 1
ATOM 664 N N . HIS A 1 87 ? -12.782 5.168 5.672 1.00 86.44 87 HIS A N 1
ATOM 665 C CA . HIS A 1 87 ? -12.316 4.383 4.519 1.00 86.44 87 HIS A CA 1
ATOM 666 C C . HIS A 1 87 ? -12.382 2.865 4.748 1.00 86.44 87 HIS A C 1
ATOM 668 O O . HIS A 1 87 ? -12.271 2.104 3.792 1.00 86.44 87 HIS A O 1
ATOM 674 N N . PHE A 1 88 ? -12.559 2.429 5.996 1.00 87.06 88 PHE A N 1
ATOM 675 C CA . PHE A 1 88 ? -12.565 1.026 6.405 1.00 87.06 88 PHE A CA 1
ATOM 676 C C . PHE A 1 88 ? -13.940 0.586 6.930 1.00 87.06 88 PHE A C 1
ATOM 678 O O . PHE A 1 88 ? -14.025 -0.390 7.666 1.00 87.06 88 PHE A O 1
ATOM 685 N N . ALA A 1 89 ? -15.020 1.287 6.562 1.00 87.12 89 ALA A N 1
ATOM 686 C CA . ALA A 1 89 ? -16.371 1.004 7.057 1.00 87.12 89 ALA A CA 1
ATOM 687 C C . ALA A 1 89 ? -16.834 -0.445 6.793 1.00 87.12 89 ALA A C 1
ATOM 689 O O . ALA A 1 89 ? -17.517 -1.026 7.630 1.00 87.12 89 ALA A O 1
ATOM 690 N N . ASP A 1 90 ? -16.409 -1.036 5.671 1.00 86.44 90 ASP A N 1
ATOM 691 C CA . ASP A 1 90 ? -16.733 -2.416 5.281 1.00 86.44 90 ASP A CA 1
ATOM 692 C C . ASP A 1 90 ? -15.628 -3.428 5.660 1.00 86.44 90 ASP A C 1
ATOM 694 O O . ASP A 1 90 ? -15.646 -4.583 5.228 1.00 86.44 90 ASP A O 1
ATOM 698 N N . SER A 1 91 ? -14.623 -3.008 6.438 1.00 85.50 91 SER A N 1
ATOM 699 C CA . SER A 1 91 ? -13.519 -3.874 6.852 1.00 85.50 91 SER A CA 1
ATOM 700 C C . SER A 1 91 ? -13.963 -4.866 7.935 1.00 85.50 91 SER A C 1
ATOM 702 O O . SER A 1 91 ? -14.594 -4.459 8.909 1.00 85.50 91 SER A O 1
ATOM 704 N N . PRO A 1 92 ? -13.578 -6.155 7.844 1.00 86.25 92 PRO A N 1
ATOM 705 C CA . PRO A 1 92 ? -13.785 -7.106 8.934 1.00 86.25 92 PRO A 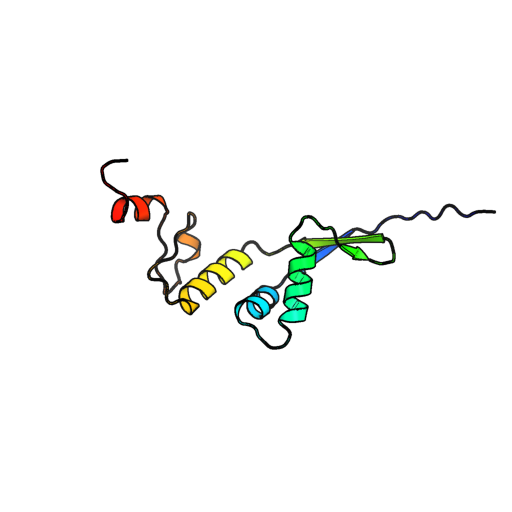CA 1
ATOM 706 C C . PRO A 1 92 ? -12.820 -6.874 10.110 1.00 86.25 92 PRO A C 1
ATOM 708 O O . PRO A 1 92 ? -13.073 -7.371 11.203 1.00 86.25 92 PRO A O 1
ATOM 711 N N . VAL A 1 93 ? -11.724 -6.135 9.893 1.00 90.62 93 VAL A N 1
ATOM 712 C CA . VAL A 1 93 ? -10.800 -5.685 10.945 1.00 90.62 93 VAL A CA 1
ATOM 713 C C . VAL A 1 93 ? -11.210 -4.269 11.365 1.00 90.62 93 VAL A C 1
ATOM 715 O O . VAL A 1 93 ? -11.248 -3.393 10.490 1.00 90.62 93 VAL A O 1
ATOM 718 N N . PRO A 1 94 ? -11.516 -4.014 12.652 1.00 91.94 94 PRO A N 1
ATOM 719 C CA . PRO A 1 94 ? -11.964 -2.703 13.105 1.00 91.94 94 PRO A CA 1
ATOM 720 C C . PRO A 1 94 ? -10.867 -1.656 12.905 1.00 91.94 94 PRO A C 1
ATOM 722 O O . PRO A 1 94 ? -9.687 -1.928 13.117 1.00 91.94 94 PRO A O 1
ATOM 725 N N . ALA A 1 95 ? -11.259 -0.450 12.503 1.00 93.00 95 ALA A N 1
ATOM 726 C CA . ALA A 1 95 ? -10.354 0.680 12.359 1.00 93.00 95 ALA A CA 1
ATOM 727 C C . ALA A 1 95 ? -10.592 1.700 13.478 1.00 93.00 95 ALA A C 1
ATOM 729 O O . ALA A 1 95 ? -11.734 2.087 13.722 1.00 93.00 95 ALA A O 1
ATOM 730 N N . ILE A 1 96 ? -9.519 2.151 14.124 1.00 94.69 96 ILE A N 1
ATOM 731 C CA . ILE A 1 96 ? -9.544 3.140 15.210 1.00 94.69 96 ILE A CA 1
ATOM 732 C C . ILE A 1 96 ? -8.576 4.287 14.917 1.00 94.69 96 ILE A C 1
ATOM 734 O O . ILE A 1 96 ? -7.644 4.143 14.115 1.00 94.69 96 ILE A O 1
ATOM 738 N N . THR A 1 97 ? -8.791 5.434 15.560 1.00 94.94 97 THR A N 1
ATOM 739 C CA . THR A 1 97 ? -7.847 6.553 15.463 1.00 94.94 97 THR A CA 1
ATOM 740 C C . THR A 1 97 ? -6.619 6.323 16.351 1.00 94.94 97 THR A C 1
ATOM 742 O O . THR A 1 97 ? -6.692 5.562 17.319 1.00 94.94 97 THR A O 1
ATOM 745 N N . PRO A 1 98 ? -5.468 6.959 16.053 1.00 94.12 98 PRO A N 1
ATOM 746 C CA . PRO A 1 98 ? -4.340 6.971 16.983 1.00 94.12 98 PRO A CA 1
ATOM 747 C C . PRO A 1 98 ? -4.727 7.471 18.382 1.00 94.12 98 PRO A C 1
ATOM 749 O O . PRO A 1 98 ? -4.225 6.951 19.373 1.00 94.12 98 PRO A O 1
ATOM 752 N N . GLU A 1 99 ? -5.618 8.459 18.463 1.00 93.88 99 GLU A N 1
ATOM 753 C CA . GLU A 1 99 ? -6.129 9.014 19.714 1.00 93.88 99 GLU A CA 1
ATOM 754 C C . GLU A 1 99 ? -6.913 7.968 20.522 1.00 93.88 99 GLU A C 1
ATOM 756 O O . GLU A 1 99 ? -6.651 7.809 21.713 1.00 93.88 99 GLU A O 1
ATOM 761 N N . ASP A 1 100 ? -7.804 7.210 19.875 1.00 92.81 100 ASP A N 1
ATOM 762 C CA . ASP A 1 100 ? -8.566 6.136 20.529 1.00 92.81 100 ASP A CA 1
ATOM 763 C C . ASP A 1 100 ? -7.638 5.025 21.046 1.00 92.81 100 ASP A C 1
ATOM 765 O O . ASP A 1 100 ? -7.770 4.591 22.190 1.00 92.81 100 ASP A O 1
ATOM 769 N N . LEU A 1 101 ? -6.635 4.623 20.252 1.00 92.44 101 LEU A N 1
ATOM 770 C CA . LEU A 1 101 ? -5.635 3.636 20.678 1.00 92.44 101 LEU A CA 1
ATOM 771 C C . LEU A 1 101 ? -4.885 4.107 21.935 1.00 92.44 101 LEU A C 1
ATOM 773 O O . LEU A 1 101 ? -4.665 3.330 22.861 1.00 92.44 101 LEU A O 1
ATOM 777 N N . LEU A 1 102 ? -4.481 5.378 21.979 1.00 90.12 102 LEU A N 1
ATOM 778 C CA . LEU A 1 102 ? -3.770 5.935 23.130 1.00 90.12 102 LEU A CA 1
ATOM 779 C C . LEU A 1 102 ? -4.671 6.080 24.364 1.00 90.12 102 LEU A C 1
ATOM 781 O O . LEU A 1 102 ? -4.167 5.978 25.477 1.00 90.12 102 LEU A O 1
ATOM 785 N N . ILE A 1 103 ? -5.983 6.270 24.208 1.00 88.69 103 ILE A N 1
ATOM 786 C CA . ILE A 1 103 ? -6.928 6.230 25.338 1.00 88.69 103 ILE A CA 1
ATOM 787 C C . ILE A 1 103 ? -7.030 4.810 25.914 1.00 88.69 103 ILE A C 1
ATOM 789 O O . ILE A 1 103 ? -7.108 4.646 27.132 1.00 88.69 103 ILE A O 1
ATOM 793 N N . GLU A 1 104 ? -7.034 3.791 25.053 1.00 83.69 104 GLU A N 1
ATOM 794 C CA . GLU A 1 104 ? -7.160 2.390 25.466 1.00 83.69 104 GLU A CA 1
ATOM 795 C C . GLU A 1 104 ? -5.861 1.805 26.046 1.00 83.69 104 GLU A C 1
ATOM 797 O O . GLU A 1 104 ? -5.918 1.016 26.992 1.00 83.69 104 GLU A O 1
ATOM 802 N N . PHE A 1 105 ? -4.699 2.195 25.508 1.00 79.56 105 PHE A N 1
ATOM 803 C CA . PHE A 1 105 ? -3.406 1.556 25.797 1.00 79.56 105 PHE A CA 1
ATOM 804 C C . PHE A 1 105 ? -2.288 2.511 26.235 1.00 79.56 105 PHE A C 1
ATOM 806 O O . PHE A 1 105 ? -1.205 2.048 26.596 1.00 79.56 105 PHE A O 1
ATOM 813 N N . GLY A 1 106 ? -2.500 3.826 26.180 1.00 72.88 106 GLY A N 1
ATOM 814 C CA . GLY A 1 106 ? -1.519 4.807 26.636 1.00 72.88 106 GLY A CA 1
ATOM 815 C C . GLY A 1 106 ? -1.407 4.816 28.159 1.00 72.88 106 GLY A C 1
ATOM 816 O O . GLY A 1 106 ? -2.410 4.729 28.871 1.00 72.88 106 GLY A O 1
ATOM 817 N N . ASP A 1 107 ? -0.178 4.926 28.668 1.00 62.50 107 ASP A N 1
ATOM 818 C CA . ASP A 1 107 ? 0.053 5.147 30.095 1.00 62.50 107 ASP A CA 1
ATOM 819 C C . ASP A 1 107 ? -0.707 6.399 30.547 1.00 62.50 107 ASP A C 1
ATOM 821 O O . ASP A 1 107 ? -0.626 7.453 29.914 1.00 62.50 107 ASP A O 1
ATOM 825 N N . ARG A 1 108 ? -1.406 6.308 31.684 1.00 58.34 108 ARG A N 1
ATOM 826 C CA . ARG A 1 108 ? -2.132 7.441 32.291 1.00 58.34 108 ARG A CA 1
ATOM 827 C C . ARG A 1 108 ? -1.217 8.564 32.812 1.00 58.34 108 ARG A C 1
ATOM 829 O O . ARG A 1 108 ? -1.726 9.502 33.418 1.00 58.34 108 ARG A O 1
ATOM 836 N N . ASP A 1 109 ? 0.089 8.465 32.567 1.00 56.34 109 ASP A N 1
ATOM 837 C CA . ASP A 1 109 ? 1.138 9.294 33.163 1.00 56.34 109 ASP A CA 1
ATOM 838 C C . ASP A 1 109 ? 2.065 9.984 32.130 1.00 56.34 109 ASP A C 1
ATOM 840 O O . ASP A 1 109 ? 3.133 10.471 32.510 1.00 56.34 109 ASP A O 1
ATOM 844 N N . LEU A 1 110 ? 1.684 10.054 30.843 1.00 54.34 110 LEU A N 1
ATOM 845 C CA . LEU A 1 110 ? 2.317 10.955 29.857 1.00 54.34 110 LEU A CA 1
ATOM 846 C C . LEU A 1 110 ? 1.616 12.318 29.778 1.00 54.34 110 LEU A C 1
ATOM 848 O O . LEU A 1 110 ? 0.367 12.344 29.708 1.00 54.34 110 LEU A O 1
#